Protein AF-A0A1D2YXK4-F1 (afdb_monomer_lite)

Secondary structure (DSSP, 8-state):
-HHHHHHHHHHHHHHHHHHHHHHHHTS-TT-THHHH-HHHHHHHHHHHHHHHHHHHHHTT-

InterPro domains:
  IPR018540 Aspartyl-phosphate phosphatase Spo0E-like [PF09388] (9-55)
  IPR036638 Helix-loop-helix DNA-binding domain superfamily [G3DSA:4.10.280.10] (6-61)
  IPR037208 Aspartyl-phosphate phosphatase Spo0E-like superfamily [SSF140500] (7-57)

Organism: NCBI:txid337097

Radius of gyration: 13.96 Å; chains: 1; bounding box: 31×15×37 Å

Structure (mmCIF, N/CA/C/O backbone):
data_AF-A0A1D2YXK4-F1
#
_entry.id   AF-A0A1D2YXK4-F1
#
loop_
_atom_site.group_PDB
_atom_site.id
_atom_site.type_symbol
_atom_site.label_atom_id
_atom_site.label_alt_id
_atom_site.label_comp_id
_atom_site.label_asym_id
_atom_site.label_entity_id
_atom_site.label_seq_id
_atom_site.pdbx_PDB_ins_code
_atom_site.Cartn_x
_atom_site.Cartn_y
_atom_site.Cartn_z
_atom_site.occupancy
_atom_site.B_iso_or_equiv
_atom_site.auth_seq_id
_atom_site.auth_comp_id
_atom_site.auth_asym_id
_atom_site.auth_atom_id
_atom_site.pdbx_PDB_model_num
ATOM 1 N N . MET A 1 1 ? 16.977 5.173 -15.593 1.00 62.28 1 MET A N 1
ATOM 2 C CA . MET A 1 1 ? 15.533 5.383 -15.826 1.00 62.28 1 MET A CA 1
ATOM 3 C C . MET A 1 1 ? 14.671 4.246 -15.281 1.00 62.28 1 MET A C 1
ATOM 5 O O . MET A 1 1 ? 13.919 4.515 -14.358 1.00 62.28 1 MET A O 1
ATOM 9 N N . GLU A 1 2 ? 14.763 2.993 -15.752 1.00 66.19 2 GLU A N 1
ATOM 10 C CA . GLU A 1 2 ? 13.923 1.901 -15.194 1.00 66.19 2 GLU A CA 1
ATOM 11 C C . GLU A 1 2 ? 14.239 1.555 -13.734 1.00 66.19 2 GLU A C 1
ATOM 13 O O . GLU A 1 2 ? 13.318 1.415 -12.933 1.00 66.19 2 GLU A O 1
ATOM 18 N N . ASN A 1 3 ? 15.521 1.501 -13.358 1.00 74.12 3 ASN A N 1
ATOM 19 C CA . ASN A 1 3 ? 15.913 1.272 -11.962 1.00 74.12 3 ASN A CA 1
ATOM 20 C C . ASN A 1 3 ? 15.467 2.416 -11.035 1.00 74.12 3 ASN A C 1
ATOM 22 O O . ASN A 1 3 ? 14.962 2.157 -9.954 1.00 74.12 3 ASN A O 1
ATOM 26 N N . GLU A 1 4 ? 15.535 3.672 -11.486 1.00 81.31 4 GLU A N 1
ATOM 27 C CA . GLU A 1 4 ? 15.062 4.832 -10.707 1.00 81.31 4 GLU A CA 1
ATOM 28 C C . GLU A 1 4 ? 13.540 4.799 -10.505 1.00 81.31 4 GLU A C 1
ATOM 30 O O . GLU A 1 4 ? 13.045 5.071 -9.413 1.00 81.31 4 GLU A O 1
ATOM 35 N N . LEU A 1 5 ? 12.785 4.415 -11.541 1.00 84.31 5 LEU A N 1
ATOM 36 C CA . LEU A 1 5 ? 11.339 4.222 -11.439 1.00 84.31 5 LEU A CA 1
ATOM 37 C C . LEU A 1 5 ? 10.994 3.066 -10.491 1.00 84.31 5 LEU A C 1
ATOM 39 O O . LEU A 1 5 ? 10.030 3.148 -9.730 1.00 84.31 5 LEU A O 1
ATOM 43 N N . ARG A 1 6 ? 11.779 1.988 -10.532 1.00 86.19 6 ARG A N 1
ATOM 44 C CA . ARG A 1 6 ? 11.611 0.813 -9.678 1.00 86.19 6 ARG A CA 1
ATOM 45 C C . ARG A 1 6 ? 11.882 1.130 -8.207 1.00 86.19 6 ARG A C 1
ATOM 47 O O . ARG A 1 6 ? 11.074 0.753 -7.359 1.00 86.19 6 ARG A O 1
ATOM 54 N N . ASP A 1 7 ? 12.961 1.848 -7.922 1.00 89.19 7 ASP A N 1
ATOM 55 C CA . ASP A 1 7 ? 13.338 2.256 -6.567 1.00 89.19 7 ASP A CA 1
ATOM 56 C C . ASP A 1 7 ? 12.344 3.276 -5.994 1.00 89.19 7 ASP A C 1
ATOM 58 O O . ASP A 1 7 ? 11.949 3.184 -4.828 1.00 89.19 7 ASP A O 1
ATOM 62 N N . SER A 1 8 ? 11.845 4.190 -6.834 1.00 90.94 8 SER A N 1
ATOM 63 C CA . SER A 1 8 ? 10.753 5.097 -6.464 1.00 90.94 8 SER A CA 1
ATOM 64 C C . SER A 1 8 ? 9.482 4.325 -6.099 1.00 90.94 8 SER A C 1
ATOM 66 O O . SER A 1 8 ? 8.873 4.606 -5.072 1.00 90.94 8 SER A O 1
ATOM 68 N N . LEU A 1 9 ? 9.094 3.320 -6.893 1.00 91.75 9 LEU A N 1
ATOM 69 C CA . LEU A 1 9 ? 7.909 2.504 -6.605 1.00 91.75 9 LEU A CA 1
ATOM 70 C C . LEU A 1 9 ? 8.060 1.679 -5.325 1.00 91.75 9 LEU A C 1
ATOM 72 O O . LEU A 1 9 ? 7.090 1.541 -4.585 1.00 91.75 9 LEU A O 1
ATOM 76 N N . LEU A 1 10 ? 9.252 1.139 -5.053 1.00 92.94 10 LEU A N 1
ATOM 77 C CA . LEU A 1 10 ? 9.536 0.461 -3.785 1.00 92.94 10 LEU A CA 1
ATOM 78 C C . LEU A 1 10 ? 9.380 1.416 -2.607 1.0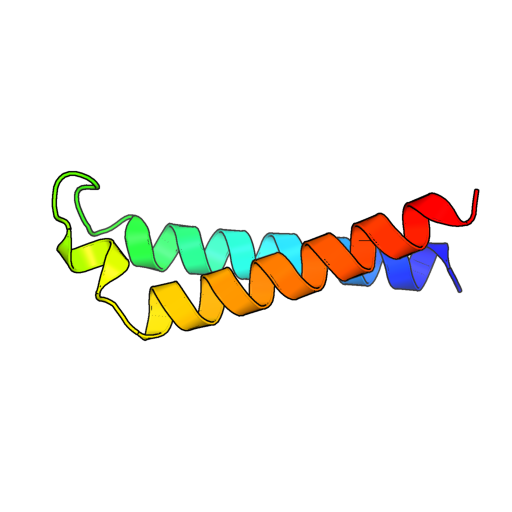0 92.94 10 LEU A C 1
ATOM 80 O O . LEU A 1 10 ? 8.693 1.079 -1.647 1.00 92.94 10 LEU A O 1
ATOM 84 N N . THR A 1 11 ? 9.943 2.618 -2.716 1.00 95.06 11 THR A N 1
ATOM 85 C CA . THR A 1 11 ? 9.827 3.655 -1.683 1.00 95.06 11 THR A CA 1
ATOM 86 C C . THR A 1 11 ? 8.359 3.996 -1.404 1.00 95.06 11 THR A C 1
ATOM 88 O O . THR A 1 11 ? 7.935 4.021 -0.249 1.00 95.06 11 THR A O 1
ATOM 91 N N . ASP A 1 12 ? 7.548 4.178 -2.448 1.00 94.38 12 ASP A N 1
ATOM 92 C CA . ASP A 1 12 ? 6.117 4.465 -2.302 1.00 94.38 12 ASP A CA 1
ATOM 93 C C . ASP A 1 12 ? 5.349 3.299 -1.657 1.00 94.38 12 ASP A C 1
ATOM 95 O O . ASP A 1 12 ? 4.494 3.516 -0.793 1.00 94.38 12 ASP A O 1
ATOM 99 N N . ILE A 1 13 ? 5.675 2.056 -2.035 1.00 94.81 13 ILE A N 1
ATOM 100 C CA . ILE A 1 13 ? 5.106 0.838 -1.438 1.00 94.81 13 ILE A CA 1
ATOM 101 C C . ILE A 1 13 ? 5.435 0.766 0.055 1.00 94.81 13 ILE A C 1
ATOM 103 O O . ILE A 1 13 ? 4.547 0.495 0.865 1.00 94.81 13 ILE A O 1
ATOM 107 N N . GLU A 1 14 ? 6.686 1.013 0.440 1.00 94.88 14 GLU A N 1
ATOM 108 C CA . GLU A 1 14 ? 7.101 0.965 1.843 1.00 94.88 14 GLU A CA 1
ATOM 109 C C . GLU A 1 14 ? 6.445 2.063 2.678 1.00 94.88 14 GLU A C 1
ATOM 111 O O . GLU A 1 14 ? 5.974 1.791 3.784 1.00 94.88 14 GLU A O 1
ATOM 116 N N . ASN A 1 15 ? 6.332 3.272 2.129 1.00 94.75 15 ASN A N 1
ATOM 117 C CA . ASN A 1 15 ? 5.649 4.382 2.785 1.00 94.75 15 ASN A CA 1
ATOM 118 C C . ASN A 1 15 ? 4.169 4.067 3.043 1.00 94.75 15 ASN A C 1
ATOM 120 O O . ASN A 1 15 ? 3.682 4.265 4.158 1.00 94.75 15 ASN A O 1
ATOM 124 N N . LEU A 1 16 ? 3.453 3.539 2.046 1.00 92.88 16 LEU A N 1
ATOM 125 C CA . LEU A 1 16 ? 2.046 3.152 2.200 1.00 92.88 16 LEU A CA 1
ATOM 126 C C . LEU A 1 16 ? 1.872 1.955 3.139 1.00 92.88 16 LEU A C 1
ATOM 128 O O . LEU A 1 16 ? 0.930 1.937 3.930 1.00 92.88 16 LEU A O 1
ATOM 132 N N . ARG A 1 17 ? 2.793 0.985 3.108 1.00 92.62 17 ARG A N 1
ATOM 133 C CA . ARG A 1 17 ? 2.820 -0.136 4.058 1.00 92.62 17 ARG A CA 1
ATOM 134 C C . ARG A 1 17 ? 2.951 0.373 5.495 1.00 92.62 17 ARG A C 1
ATOM 136 O O . ARG A 1 17 ? 2.211 -0.083 6.362 1.00 92.62 17 ARG A O 1
ATOM 143 N N . ASN A 1 18 ? 3.851 1.321 5.746 1.00 91.31 18 ASN A N 1
ATOM 144 C CA . ASN A 1 18 ? 4.052 1.887 7.081 1.00 91.31 18 ASN A CA 1
ATOM 145 C C . ASN A 1 18 ? 2.817 2.668 7.555 1.00 91.31 18 ASN A C 1
ATOM 147 O O . ASN A 1 18 ? 2.360 2.442 8.670 1.00 91.31 18 ASN A O 1
ATOM 151 N N . GLN A 1 19 ? 2.206 3.485 6.690 1.00 89.75 19 GLN A N 1
ATOM 152 C CA . GLN A 1 19 ? 0.951 4.185 7.007 1.00 89.75 19 GLN A CA 1
ATOM 153 C C . GLN A 1 19 ? -0.201 3.219 7.313 1.00 89.75 19 GLN A C 1
ATOM 155 O O . GLN A 1 19 ? -0.994 3.455 8.226 1.00 89.75 19 GLN A O 1
ATOM 160 N N . LEU A 1 20 ? -0.301 2.120 6.556 1.00 88.25 20 LEU A N 1
ATOM 161 C CA . LEU A 1 20 ? -1.287 1.076 6.812 1.00 88.25 20 LEU A CA 1
ATOM 162 C C . LEU A 1 20 ? -1.031 0.426 8.171 1.00 88.25 20 LEU A C 1
ATOM 164 O O . LEU A 1 20 ? -1.967 0.303 8.956 1.00 88.25 20 LEU A O 1
ATOM 168 N N . HIS A 1 21 ? 0.224 0.065 8.462 1.00 85.75 21 HIS A N 1
ATOM 169 C CA . HIS A 1 21 ? 0.612 -0.493 9.753 1.00 85.75 21 HIS A CA 1
ATOM 170 C C . HIS A 1 21 ? 0.263 0.441 10.903 1.00 85.75 21 HIS A C 1
ATOM 172 O O . HIS A 1 21 ? -0.399 -0.013 11.822 1.00 85.75 21 HIS A O 1
ATOM 178 N N . GLU A 1 22 ? 0.627 1.721 10.842 1.00 86.38 22 GLU A N 1
ATOM 179 C CA . GLU A 1 22 ? 0.296 2.708 11.876 1.00 86.38 22 GLU A CA 1
ATOM 180 C C . GLU A 1 22 ? -1.213 2.789 12.132 1.00 86.38 22 GLU A C 1
ATOM 182 O O . GLU A 1 22 ? -1.647 2.740 13.281 1.00 86.38 22 GLU A O 1
ATOM 187 N N . LYS A 1 23 ? -2.031 2.820 11.072 1.00 80.75 23 LYS A N 1
ATOM 188 C CA . LYS A 1 23 ? -3.496 2.892 11.202 1.00 80.75 23 LYS A CA 1
ATOM 189 C C . LYS A 1 23 ? -4.130 1.632 11.784 1.00 80.75 23 LYS A C 1
ATOM 191 O O . LYS A 1 23 ? -5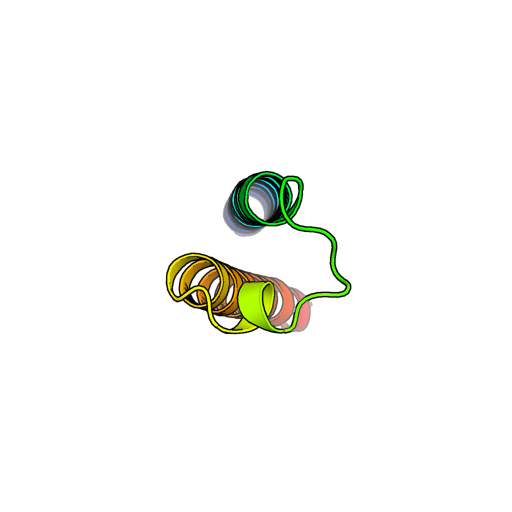.178 1.724 12.422 1.00 80.75 23 LYS A O 1
ATOM 196 N N . VAL A 1 24 ? -3.531 0.464 11.557 1.00 80.38 24 VAL A N 1
ATOM 197 C CA . VAL A 1 24 ? -4.036 -0.801 12.112 1.00 80.38 24 VAL A CA 1
ATOM 198 C C . VAL A 1 24 ? -3.377 -1.175 13.443 1.00 80.38 24 VAL A C 1
ATOM 200 O O . VAL A 1 24 ? -3.927 -2.014 14.146 1.00 80.38 24 VAL A O 1
ATOM 203 N N . ASN A 1 25 ? -2.252 -0.553 13.823 1.00 74.81 25 ASN A N 1
ATOM 204 C CA . ASN A 1 25 ? -1.484 -0.899 15.028 1.00 74.81 25 ASN A CA 1
ATOM 205 C C . ASN A 1 25 ? -2.280 -0.662 16.319 1.00 74.81 25 ASN A C 1
ATOM 207 O O . ASN A 1 25 ? -2.161 -1.425 17.273 1.00 74.81 25 ASN A O 1
ATOM 211 N N . ASP A 1 26 ? -3.136 0.363 16.325 1.00 64.38 26 ASP A N 1
ATOM 212 C CA . ASP A 1 26 ? -3.997 0.690 17.468 1.00 64.38 26 ASP A CA 1
ATOM 213 C C . ASP A 1 26 ? -5.259 -0.182 17.555 1.00 64.38 26 ASP A C 1
ATOM 215 O O . ASP A 1 26 ? -5.960 -0.179 18.571 1.00 64.38 26 ASP A O 1
ATOM 219 N N . LYS A 1 27 ? -5.570 -0.964 16.516 1.00 61.06 27 LYS A N 1
ATOM 220 C CA . LYS A 1 27 ? -6.773 -1.796 16.476 1.00 61.06 27 LYS A CA 1
ATOM 221 C C . LYS A 1 27 ? -6.380 -3.264 16.610 1.00 61.06 27 LYS A C 1
ATOM 223 O O . LYS A 1 27 ? -5.744 -3.839 15.732 1.00 61.06 27 LYS A O 1
ATOM 228 N N . LYS A 1 28 ? -6.799 -3.923 17.698 1.00 57.75 28 LYS A N 1
ATOM 229 C CA . LYS A 1 28 ? -6.668 -5.385 17.817 1.00 57.75 28 LYS A CA 1
ATOM 230 C C . LYS A 1 28 ? -7.312 -6.038 16.584 1.00 57.75 28 LYS A C 1
ATOM 232 O O . LYS A 1 28 ? -8.512 -5.887 16.365 1.00 57.75 28 LYS A O 1
ATOM 237 N N . ILE A 1 29 ? -6.515 -6.785 15.811 1.00 57.44 29 ILE A N 1
ATOM 238 C CA . ILE A 1 29 ? -6.891 -7.455 14.541 1.00 57.44 29 ILE A CA 1
ATOM 239 C C . ILE A 1 29 ? -8.119 -8.383 14.696 1.00 57.44 29 ILE A C 1
ATOM 241 O O . ILE A 1 29 ? -8.753 -8.771 13.721 1.00 57.44 29 ILE A O 1
ATOM 245 N N . THR A 1 30 ? -8.510 -8.705 15.930 1.00 58.62 30 THR A N 1
ATOM 246 C CA . THR A 1 30 ? -9.718 -9.467 16.264 1.00 58.62 30 THR A CA 1
ATOM 247 C C . THR A 1 30 ? -11.025 -8.781 15.864 1.00 58.62 30 THR A C 1
ATOM 249 O O . THR A 1 30 ? -12.041 -9.462 15.729 1.00 58.62 30 THR A O 1
ATOM 252 N N . ASN A 1 31 ? -11.031 -7.460 15.663 1.00 55.75 31 ASN A N 1
ATOM 253 C CA . ASN A 1 31 ? -12.254 -6.734 15.348 1.00 55.75 31 ASN A CA 1
ATOM 254 C C . ASN A 1 31 ? -12.385 -6.554 13.832 1.00 55.75 31 ASN A C 1
ATOM 256 O O . ASN A 1 31 ? -11.573 -5.886 13.194 1.00 55.75 31 ASN A O 1
ATOM 260 N N . HIS A 1 32 ? -13.474 -7.079 13.265 1.00 57.25 32 HIS A N 1
ATOM 261 C CA . HIS A 1 32 ? -13.890 -6.839 11.875 1.00 57.25 32 HIS A CA 1
ATOM 262 C C . HIS A 1 32 ? -13.992 -5.334 11.523 1.00 57.25 32 HIS A C 1
ATOM 264 O O . HIS A 1 32 ? -14.019 -4.969 10.352 1.00 57.25 32 HIS A O 1
ATOM 270 N N . GLU A 1 33 ? -13.990 -4.454 12.528 1.00 61.25 33 GLU A N 1
ATOM 271 C CA . GLU A 1 33 ? -13.970 -2.992 12.420 1.00 61.25 33 GLU A CA 1
ATOM 272 C C . GLU A 1 33 ? -12.734 -2.432 11.701 1.00 61.25 33 GLU A C 1
ATOM 274 O O . GLU A 1 33 ? -12.821 -1.361 11.104 1.00 61.25 33 GLU A O 1
ATOM 279 N N . VAL A 1 34 ? -11.596 -3.139 11.706 1.00 64.56 34 VAL A N 1
ATOM 280 C CA . VAL A 1 34 ? -10.397 -2.713 10.955 1.00 64.56 34 VAL A CA 1
ATOM 281 C C . VAL A 1 34 ? -10.650 -2.753 9.450 1.00 64.56 34 VAL A C 1
ATOM 283 O O . VAL A 1 34 ? -10.230 -1.856 8.728 1.00 64.56 34 VAL A O 1
ATOM 286 N N . PHE A 1 35 ? -11.389 -3.761 8.981 1.00 63.06 35 PHE A N 1
ATOM 287 C CA . PHE A 1 35 ? -11.726 -3.928 7.566 1.00 63.06 35 PHE A CA 1
ATOM 288 C C . PHE A 1 35 ? -12.869 -3.014 7.104 1.00 63.06 35 PHE A C 1
ATOM 290 O O . PHE A 1 35 ? -13.033 -2.803 5.905 1.00 63.06 35 PHE A O 1
ATOM 297 N N . LEU A 1 36 ? -13.653 -2.466 8.039 1.00 70.88 36 LEU A N 1
ATOM 298 C CA . LEU A 1 36 ? -14.715 -1.493 7.757 1.00 70.88 36 LEU A CA 1
ATOM 299 C C . LEU A 1 36 ? -14.204 -0.048 7.727 1.00 70.88 36 LEU A C 1
ATOM 301 O O . LEU A 1 36 ? -14.933 0.863 7.330 1.00 70.88 36 LEU A O 1
ATOM 305 N N . ASP A 1 37 ? -12.957 0.170 8.136 1.00 82.38 37 ASP A N 1
ATOM 306 C CA . ASP A 1 37 ? -12.323 1.473 8.077 1.00 82.38 37 ASP A CA 1
ATOM 307 C C . ASP A 1 37 ? -12.044 1.853 6.614 1.00 82.38 37 ASP A C 1
ATOM 309 O O . ASP A 1 37 ? -11.215 1.257 5.919 1.00 82.38 37 ASP A O 1
ATOM 313 N N . GLN A 1 38 ? 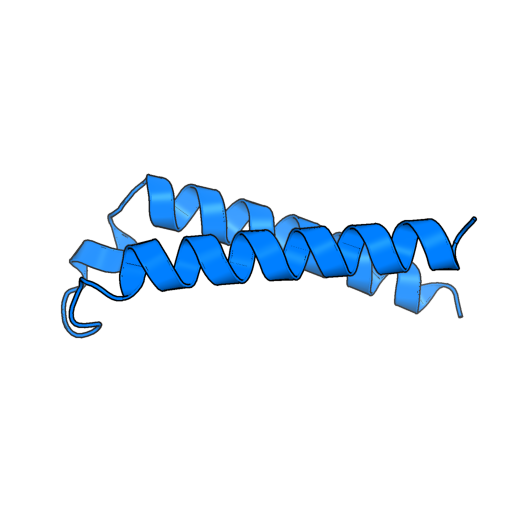-12.771 2.863 6.133 1.00 82.62 38 GLN A N 1
ATOM 314 C CA . GLN A 1 38 ? -12.669 3.327 4.752 1.00 82.62 38 GLN A CA 1
ATOM 315 C C . GLN A 1 38 ? -11.271 3.846 4.400 1.00 82.62 38 GLN A C 1
ATOM 317 O O . GLN A 1 38 ? -10.895 3.811 3.228 1.00 82.62 38 GLN A O 1
ATOM 322 N N . GLU A 1 39 ? -10.502 4.350 5.367 1.00 84.25 39 GLU A N 1
ATOM 323 C CA . GLU A 1 39 ? -9.139 4.812 5.116 1.00 84.25 39 GLU A CA 1
ATOM 324 C C . GLU A 1 39 ? -8.176 3.638 4.979 1.00 84.25 39 GLU A C 1
ATOM 326 O O . GLU A 1 39 ? -7.384 3.617 4.037 1.00 84.25 39 GLU A O 1
ATOM 331 N N . VAL A 1 40 ? -8.294 2.631 5.850 1.00 86.12 40 VAL A N 1
ATOM 332 C CA . VAL A 1 40 ? -7.538 1.370 5.743 1.00 86.12 40 VAL A CA 1
ATOM 333 C C . VAL A 1 40 ? -7.801 0.717 4.3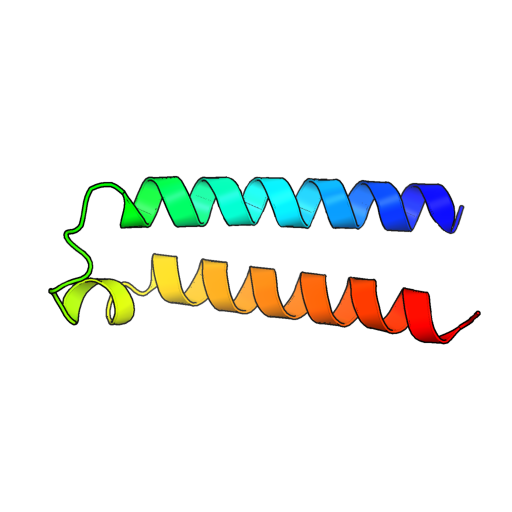86 1.00 86.12 40 VAL A C 1
ATOM 335 O O . VAL A 1 40 ? -6.856 0.336 3.697 1.00 86.12 40 VAL A O 1
ATOM 338 N N . PHE A 1 41 ? -9.066 0.672 3.952 1.00 87.25 41 PHE A N 1
ATOM 339 C CA . PHE A 1 41 ? -9.443 0.141 2.641 1.00 87.25 41 PHE A CA 1
ATOM 340 C C . PHE A 1 41 ? -8.859 0.949 1.471 1.00 87.25 41 PHE A C 1
ATOM 342 O O . PHE A 1 41 ? -8.384 0.386 0.485 1.00 87.25 41 PHE A O 1
ATOM 349 N N . LYS A 1 42 ? -8.881 2.285 1.546 1.00 89.94 42 LYS A N 1
ATOM 350 C CA . LYS A 1 42 ? -8.297 3.132 0.493 1.00 89.94 42 LYS A CA 1
ATOM 351 C C . LYS A 1 42 ? -6.790 2.922 0.380 1.00 89.94 42 LYS A C 1
ATOM 353 O O . LYS A 1 42 ? -6.281 2.816 -0.735 1.00 89.94 42 LYS A O 1
ATOM 358 N N . ILE A 1 43 ? -6.097 2.853 1.515 1.00 89.94 43 ILE A N 1
ATOM 359 C CA . ILE A 1 43 ? -4.646 2.655 1.566 1.00 89.94 43 ILE A CA 1
ATOM 360 C C . ILE A 1 43 ? -4.284 1.258 1.061 1.00 89.94 43 ILE A C 1
ATOM 362 O O . ILE A 1 43 ? -3.381 1.143 0.234 1.00 89.94 43 ILE A O 1
ATOM 366 N N . SER A 1 44 ? -5.013 0.212 1.465 1.00 89.31 44 SER A N 1
ATOM 367 C CA . SER A 1 44 ? -4.773 -1.145 0.958 1.00 89.31 44 SER A CA 1
ATOM 368 C C . SER A 1 44 ? -4.982 -1.232 -0.557 1.00 89.31 44 SER A C 1
ATOM 370 O O . SER A 1 44 ? -4.117 -1.736 -1.267 1.00 89.31 44 SER A O 1
ATOM 372 N N . ALA A 1 45 ? -6.052 -0.631 -1.087 1.00 91.88 45 ALA A N 1
ATOM 373 C CA . ALA A 1 45 ? -6.309 -0.605 -2.526 1.00 91.88 45 ALA A CA 1
ATOM 374 C C . ALA A 1 45 ? -5.239 0.175 -3.315 1.00 91.88 45 ALA A C 1
ATOM 376 O O . ALA A 1 45 ? -4.946 -0.152 -4.468 1.00 91.88 45 ALA A O 1
ATOM 377 N N . GLN A 1 46 ? -4.665 1.233 -2.734 1.00 94.00 46 GLN A N 1
ATOM 378 C CA . GLN A 1 46 ? -3.548 1.965 -3.340 1.00 94.00 46 GLN A CA 1
ATOM 379 C C . GLN A 1 46 ? -2.255 1.146 -3.313 1.00 94.00 46 GLN A C 1
ATOM 381 O O . GLN A 1 46 ? -1.554 1.091 -4.326 1.00 94.00 46 GLN A O 1
ATOM 386 N N . LEU A 1 47 ? -1.976 0.475 -2.196 1.00 94.00 47 LEU A N 1
ATOM 387 C CA . LEU A 1 47 ? -0.829 -0.411 -2.039 1.00 94.00 47 LEU A CA 1
ATOM 388 C C . LEU A 1 47 ? -0.866 -1.554 -3.066 1.00 94.00 47 LEU A C 1
ATOM 390 O O . LEU A 1 47 ? 0.119 -1.770 -3.772 1.00 94.00 47 LEU A O 1
ATOM 394 N N . ASP A 1 48 ? -2.021 -2.200 -3.244 1.00 93.12 48 ASP A N 1
ATOM 395 C CA . ASP A 1 48 ? -2.212 -3.258 -4.244 1.00 93.12 48 ASP A CA 1
ATOM 396 C C . ASP A 1 48 ? -1.916 -2.766 -5.667 1.00 93.12 48 ASP A C 1
ATOM 398 O O . ASP A 1 48 ? -1.215 -3.432 -6.433 1.00 93.12 48 ASP A O 1
ATOM 402 N N . LYS A 1 49 ? -2.391 -1.565 -6.029 1.00 94.56 49 LYS A N 1
ATOM 403 C CA . LYS A 1 49 ? -2.116 -0.968 -7.348 1.00 94.56 49 LYS A CA 1
ATOM 404 C C . LYS A 1 49 ? -0.622 -0.756 -7.580 1.00 94.56 49 LYS A C 1
ATOM 406 O O . LYS A 1 49 ? -0.135 -1.032 -8.679 1.00 94.56 49 LYS A O 1
ATOM 411 N N . LEU A 1 50 ? 0.102 -0.270 -6.573 1.00 93.88 50 LEU A N 1
ATOM 412 C CA . LEU A 1 50 ? 1.544 -0.051 -6.680 1.00 93.88 50 LEU A CA 1
ATOM 413 C C . LEU A 1 50 ? 2.313 -1.368 -6.769 1.00 93.88 50 LEU A C 1
ATOM 415 O O . LEU A 1 50 ? 3.212 -1.476 -7.599 1.00 93.88 50 LEU A O 1
ATOM 419 N N . ILE A 1 51 ? 1.924 -2.383 -5.994 1.00 92.31 51 ILE A N 1
ATOM 420 C CA . ILE A 1 51 ? 2.528 -3.719 -6.054 1.00 92.31 51 ILE A CA 1
ATOM 421 C C . ILE A 1 51 ? 2.315 -4.340 -7.437 1.00 92.31 51 ILE A C 1
ATOM 423 O O . ILE A 1 51 ? 3.268 -4.835 -8.038 1.00 92.31 51 ILE A O 1
ATOM 427 N N . VAL A 1 52 ? 1.101 -4.269 -7.993 1.00 93.50 52 VAL A N 1
ATOM 428 C CA . VAL A 1 52 ? 0.819 -4.749 -9.357 1.00 93.50 52 VAL A CA 1
ATOM 429 C C . VAL A 1 52 ? 1.667 -4.004 -10.387 1.00 93.50 52 VAL A C 1
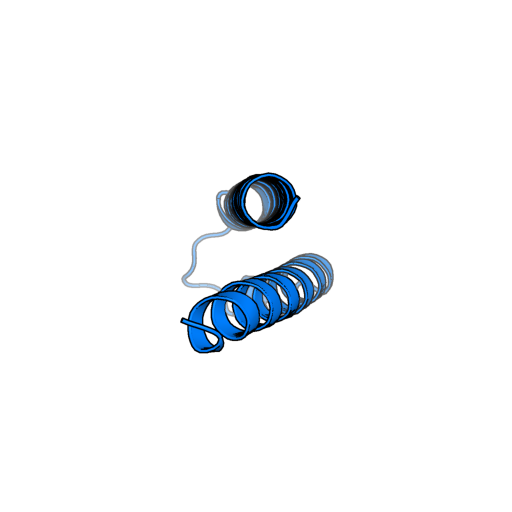ATOM 431 O O . VAL A 1 52 ? 2.277 -4.641 -11.247 1.00 93.50 52 VAL A O 1
ATOM 434 N N . LYS A 1 53 ? 1.766 -2.673 -10.282 1.00 90.69 53 LYS A N 1
ATOM 435 C CA . LYS A 1 53 ? 2.611 -1.859 -11.166 1.00 90.69 53 LYS A CA 1
ATOM 436 C C . LYS A 1 53 ? 4.083 -2.269 -11.059 1.00 90.69 53 LYS A C 1
ATOM 438 O O . LYS A 1 53 ? 4.711 -2.526 -12.082 1.00 90.69 53 LYS A O 1
ATOM 443 N N . TYR A 1 54 ? 4.608 -2.423 -9.849 1.00 89.81 54 TYR A N 1
ATOM 444 C CA . TYR A 1 54 ? 5.974 -2.886 -9.605 1.00 89.81 54 TYR A CA 1
ATOM 445 C C . TYR A 1 54 ? 6.228 -4.289 -10.185 1.00 89.81 54 TYR A C 1
ATOM 447 O O . TYR A 1 54 ? 7.215 -4.506 -10.886 1.00 89.81 54 TYR A O 1
ATOM 455 N N . MET A 1 55 ? 5.311 -5.238 -9.973 1.00 87.12 55 MET A N 1
ATOM 456 C CA . MET A 1 55 ? 5.413 -6.588 -10.542 1.00 87.12 55 MET A CA 1
ATOM 457 C C . MET A 1 55 ? 5.328 -6.594 -12.071 1.00 87.12 55 MET A C 1
ATOM 459 O O . MET A 1 55 ? 5.960 -7.433 -12.707 1.00 87.12 55 MET A O 1
ATOM 463 N N . SER A 1 56 ? 4.559 -5.679 -12.668 1.00 87.00 56 SER A N 1
ATOM 464 C CA . SER A 1 56 ? 4.451 -5.567 -14.126 1.00 87.00 56 SER A CA 1
ATOM 465 C C . SER A 1 56 ? 5.754 -5.102 -14.778 1.00 87.00 56 SER A C 1
ATOM 467 O O . SER A 1 56 ? 6.083 -5.588 -15.854 1.00 87.00 56 SER A O 1
ATOM 469 N N . LEU A 1 57 ? 6.538 -4.265 -14.089 1.00 82.25 57 LEU A N 1
ATOM 470 C CA . LEU A 1 57 ? 7.879 -3.878 -14.534 1.00 82.25 57 LEU A CA 1
ATOM 471 C C . LEU A 1 57 ? 8.855 -5.063 -14.487 1.00 82.25 57 LEU A C 1
ATOM 473 O O . LEU A 1 57 ? 9.707 -5.191 -15.352 1.00 82.25 57 LEU A O 1
ATOM 477 N N . LYS A 1 58 ? 8.686 -5.983 -13.526 1.00 66.31 58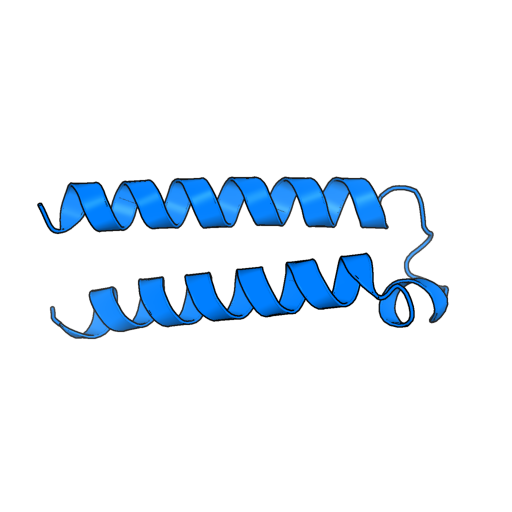 LYS A N 1
ATOM 478 C CA . LYS A 1 58 ? 9.515 -7.195 -13.399 1.00 66.31 58 LYS A CA 1
ATOM 479 C C . LYS A 1 58 ? 9.251 -8.246 -14.494 1.00 66.31 58 LYS A C 1
ATOM 481 O O . LYS A 1 58 ? 10.058 -9.148 -14.659 1.00 66.31 58 LYS A O 1
ATOM 486 N N . LYS A 1 59 ? 8.120 -8.183 -15.211 1.00 59.28 59 LYS A N 1
ATOM 487 C CA . LYS A 1 59 ? 7.782 -9.132 -16.297 1.00 59.28 59 LYS A CA 1
ATOM 488 C C . LYS A 1 59 ? 8.423 -8.786 -17.648 1.00 59.28 59 LYS A C 1
ATOM 490 O O . LYS A 1 59 ? 8.185 -9.511 -18.608 1.00 59.28 59 LYS A O 1
ATOM 495 N N . ILE A 1 60 ? 9.142 -7.668 -17.731 1.00 52.38 60 ILE A N 1
ATOM 496 C CA . ILE A 1 60 ? 9.773 -7.180 -18.965 1.00 52.38 60 ILE A CA 1
ATOM 497 C C . ILE A 1 60 ? 11.251 -7.636 -19.064 1.00 52.38 60 ILE A C 1
ATOM 499 O O . ILE A 1 60 ? 11.872 -7.418 -20.099 1.00 52.38 60 ILE A O 1
ATOM 503 N N . ASP A 1 61 ? 11.774 -8.340 -18.049 1.00 43.09 61 ASP A N 1
ATOM 504 C CA . ASP A 1 61 ? 13.055 -9.076 -18.096 1.00 43.09 61 ASP A CA 1
ATOM 505 C C . ASP A 1 61 ? 12.886 -10.513 -18.627 1.00 43.09 61 ASP A C 1
ATOM 507 O O . ASP A 1 61 ? 12.003 -11.240 -18.105 1.00 43.09 61 ASP A O 1
#

Foldseek 3Di:
DLVVVLVVLVVVLVVLVVVLCVLCVPPDPPDPVNVVPPVNVVSVVVSVVSVVVSVVSVVVD

pLDDT: mean 80.74, std 13.98, range [43.09, 95.06]

Sequence (61 aa):
MENELRDSLLTDIENLRNQLHEKVNDKKITNHEVFLDQEVFKISAQLDKLIVKYMSLKKID